Protein AF-A0A931QFX9-F1 (afdb_monomer)

Structure (mmCIF, N/CA/C/O backbone):
data_AF-A0A931QFX9-F1
#
_entry.id   AF-A0A931QFX9-F1
#
loop_
_atom_site.group_PDB
_atom_site.id
_atom_site.type_symbol
_atom_site.label_atom_id
_atom_site.label_alt_id
_atom_site.label_comp_id
_atom_site.label_asym_id
_atom_site.label_entity_id
_atom_site.label_seq_id
_atom_site.pdbx_PDB_ins_code
_atom_site.Cartn_x
_atom_site.Cartn_y
_atom_site.Cartn_z
_atom_site.occupancy
_atom_site.B_iso_or_equiv
_atom_site.auth_seq_id
_atom_site.auth_comp_id
_atom_site.auth_asym_id
_atom_site.auth_atom_id
_atom_site.pdbx_PDB_model_num
ATOM 1 N N . TYR A 1 1 ? 3.992 -5.789 -18.142 1.00 49.66 1 TYR A N 1
ATOM 2 C CA . TYR A 1 1 ? 4.856 -5.070 -17.187 1.00 49.66 1 TYR A CA 1
ATOM 3 C C . TYR A 1 1 ? 4.246 -5.263 -15.805 1.00 49.66 1 TYR A C 1
ATOM 5 O O . TYR A 1 1 ? 3.133 -4.807 -15.588 1.00 49.66 1 TYR A O 1
ATOM 13 N N . TRP A 1 2 ? 4.875 -6.051 -14.932 1.00 53.19 2 TRP A N 1
ATOM 14 C CA . TRP A 1 2 ? 4.389 -6.320 -13.572 1.00 53.19 2 TRP A CA 1
ATOM 15 C C . TRP A 1 2 ? 5.284 -5.551 -12.602 1.00 53.19 2 TRP A C 1
ATOM 17 O O . TRP A 1 2 ? 6.504 -5.637 -12.719 1.00 53.19 2 TRP A O 1
ATOM 27 N N . PHE A 1 3 ? 4.694 -4.769 -11.695 1.00 67.94 3 PHE A N 1
ATOM 28 C CA . PHE A 1 3 ? 5.433 -3.985 -10.700 1.00 67.94 3 PHE A CA 1
ATOM 29 C C . PHE A 1 3 ? 5.285 -4.649 -9.321 1.00 67.94 3 PHE A C 1
ATOM 31 O O . PHE A 1 3 ? 4.428 -4.243 -8.532 1.00 67.94 3 PHE A O 1
ATOM 38 N N . PRO A 1 4 ? 6.095 -5.678 -9.008 1.00 69.25 4 PRO A N 1
ATOM 39 C CA . PRO A 1 4 ? 5.959 -6.453 -7.772 1.00 69.25 4 PRO A CA 1
ATOM 40 C C . PRO A 1 4 ? 6.146 -5.599 -6.511 1.00 69.25 4 PRO A C 1
ATOM 42 O O . PRO A 1 4 ? 5.558 -5.881 -5.471 1.00 69.25 4 PRO A O 1
ATOM 45 N N . GLN A 1 5 ? 6.920 -4.517 -6.602 1.00 73.25 5 GLN A N 1
ATOM 46 C CA . GLN A 1 5 ? 7.149 -3.614 -5.477 1.00 73.25 5 GLN A CA 1
ATOM 47 C C . GLN A 1 5 ? 5.912 -2.772 -5.140 1.00 73.25 5 GLN A C 1
ATOM 49 O O . GLN A 1 5 ? 5.541 -2.687 -3.973 1.00 73.25 5 GLN A O 1
ATOM 54 N N . GLN A 1 6 ? 5.232 -2.221 -6.152 1.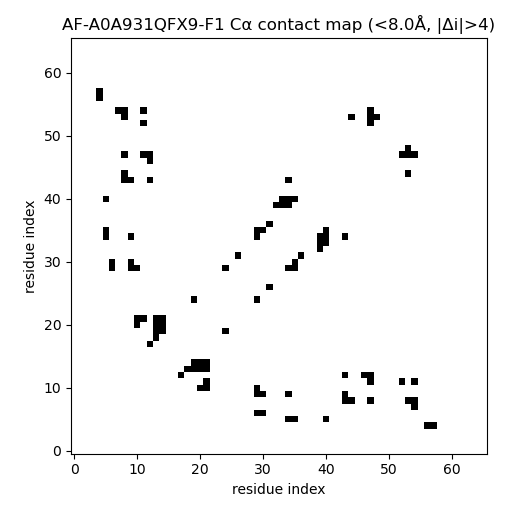00 74.06 6 GLN A N 1
ATOM 55 C CA . GLN A 1 6 ? 3.969 -1.504 -5.943 1.00 74.06 6 GLN A CA 1
ATOM 56 C C . GLN A 1 6 ? 2.873 -2.466 -5.470 1.00 74.06 6 GLN A C 1
ATOM 58 O O . GLN A 1 6 ? 2.113 -2.132 -4.571 1.00 74.06 6 GLN A O 1
ATOM 63 N N . ALA A 1 7 ? 2.859 -3.699 -5.989 1.00 76.38 7 ALA A N 1
ATOM 64 C CA . ALA A 1 7 ? 1.927 -4.744 -5.565 1.00 76.38 7 ALA A CA 1
ATOM 65 C C . ALA A 1 7 ? 2.008 -5.010 -4.060 1.00 76.38 7 ALA A C 1
ATOM 67 O O . ALA A 1 7 ? 0.996 -5.009 -3.362 1.00 76.38 7 ALA A O 1
ATOM 68 N N . LEU A 1 8 ? 3.232 -5.195 -3.564 1.00 78.50 8 LEU A N 1
ATOM 69 C CA . LEU A 1 8 ? 3.507 -5.456 -2.158 1.00 78.50 8 LEU A CA 1
ATOM 70 C C . LEU A 1 8 ? 3.157 -4.255 -1.268 1.00 78.50 8 LEU A C 1
ATOM 72 O O . LEU A 1 8 ? 2.608 -4.424 -0.183 1.00 78.50 8 LEU A O 1
ATOM 76 N N . GLN A 1 9 ? 3.448 -3.038 -1.723 1.00 78.94 9 GLN A N 1
ATOM 77 C CA . GLN A 1 9 ? 3.102 -1.814 -0.999 1.00 78.94 9 GLN A CA 1
ATOM 78 C C . GLN A 1 9 ? 1.589 -1.671 -0.836 1.00 78.94 9 GLN A C 1
ATOM 80 O O . GLN A 1 9 ? 1.102 -1.462 0.276 1.00 78.94 9 GLN A O 1
ATOM 85 N N . SER A 1 10 ? 0.839 -1.868 -1.915 1.00 78.12 10 SER A N 1
ATOM 86 C CA . SER A 1 10 ? -0.618 -1.841 -1.880 1.00 78.12 10 SER A CA 1
ATOM 87 C C . SER A 1 10 ? -1.186 -2.960 -1.000 1.00 78.12 10 SER A C 1
ATOM 89 O O . SER A 1 10 ? -2.125 -2.718 -0.247 1.00 78.12 10 SER A O 1
ATOM 91 N N . ALA A 1 11 ? -0.573 -4.150 -1.007 1.00 79.62 11 ALA A N 1
ATOM 92 C CA . ALA A 1 11 ? -0.929 -5.263 -0.124 1.00 79.62 11 ALA A CA 1
ATOM 93 C C . ALA A 1 11 ? -0.832 -4.908 1.357 1.00 79.62 11 ALA A C 1
ATOM 95 O O . ALA A 1 11 ? -1.766 -5.125 2.130 1.00 79.62 11 ALA A O 1
ATOM 96 N N . ILE A 1 12 ? 0.304 -4.336 1.749 1.00 81.81 12 ILE A N 1
ATOM 97 C CA . ILE A 1 12 ? 0.547 -3.937 3.132 1.00 81.81 12 ILE A CA 1
ATOM 98 C C . ILE A 1 12 ? -0.386 -2.791 3.512 1.00 81.81 12 ILE A C 1
ATOM 100 O O . ILE A 1 12 ? -0.930 -2.791 4.613 1.00 81.81 12 ILE A O 1
ATOM 104 N N . TYR A 1 13 ? -0.632 -1.855 2.595 1.00 80.69 13 TYR A N 1
ATOM 105 C CA . TYR A 1 13 ? -1.566 -0.758 2.816 1.00 80.69 13 TYR A CA 1
ATOM 106 C C . TYR A 1 13 ? -3.001 -1.258 3.046 1.00 80.69 13 TYR A C 1
ATOM 108 O O . TYR A 1 13 ? -3.639 -0.851 4.016 1.00 80.69 13 TYR A O 1
ATOM 116 N N . LEU A 1 14 ? -3.494 -2.184 2.218 1.00 80.75 14 LEU A N 1
ATOM 117 C CA . LEU A 1 14 ? -4.809 -2.821 2.375 1.00 80.75 14 LEU A CA 1
ATOM 118 C C . LEU A 1 14 ? -4.932 -3.567 3.699 1.00 80.75 14 LEU A C 1
ATOM 120 O O . LEU A 1 14 ? -5.912 -3.385 4.421 1.00 80.75 14 LEU A O 1
ATOM 124 N N . LYS A 1 15 ? -3.909 -4.340 4.062 1.00 80.94 15 LYS A N 1
ATOM 125 C CA . LYS A 1 15 ? -3.896 -5.074 5.325 1.00 80.94 15 LYS A CA 1
ATOM 126 C C . LYS A 1 15 ? -3.868 -4.135 6.531 1.00 80.94 15 LYS A C 1
ATOM 128 O O . LYS A 1 15 ? -4.604 -4.345 7.490 1.00 80.94 15 LYS A O 1
ATOM 133 N N . ALA A 1 16 ? -3.067 -3.075 6.473 1.00 80.88 16 ALA A N 1
ATOM 134 C CA . ALA A 1 16 ? -2.919 -2.118 7.564 1.00 80.88 16 ALA A CA 1
ATOM 135 C C . ALA A 1 16 ? -4.137 -1.202 7.745 1.00 80.88 16 ALA A C 1
ATOM 137 O O . ALA A 1 16 ? -4.460 -0.836 8.871 1.00 80.88 16 ALA A O 1
ATOM 138 N N . LYS A 1 17 ? -4.807 -0.810 6.653 1.00 80.06 17 LYS A N 1
ATOM 139 C CA . LYS A 1 17 ? -5.943 0.125 6.694 1.00 80.06 17 LYS A CA 1
ATOM 140 C C . LYS A 1 17 ? -7.302 -0.556 6.752 1.00 80.06 17 LYS A C 1
ATOM 142 O O . LYS A 1 17 ? -8.195 -0.034 7.406 1.00 80.06 17 LYS A O 1
ATOM 147 N N . GLN A 1 18 ? -7.466 -1.679 6.060 1.00 75.06 18 GLN A N 1
ATOM 148 C CA . GLN A 1 18 ? -8.764 -2.335 5.884 1.00 75.06 18 GLN A CA 1
ATOM 149 C C . GLN A 1 18 ? -8.830 -3.714 6.549 1.00 75.06 18 GLN A C 1
ATOM 151 O O . GLN A 1 18 ? -9.892 -4.323 6.559 1.00 75.06 18 GLN A O 1
ATOM 156 N N . ASN A 1 19 ? -7.719 -4.218 7.108 1.00 79.56 19 ASN A N 1
ATOM 157 C CA . ASN A 1 19 ? -7.617 -5.586 7.636 1.00 79.56 19 ASN A CA 1
ATOM 158 C C . ASN A 1 19 ? -7.957 -6.669 6.589 1.00 79.56 19 ASN A C 1
ATOM 160 O O . ASN A 1 19 ? -8.252 -7.809 6.932 1.00 79.56 19 ASN A O 1
ATOM 164 N N . ILE A 1 20 ? -7.898 -6.317 5.300 1.00 78.06 20 ILE A N 1
ATOM 165 C CA . ILE A 1 20 ? -8.160 -7.231 4.189 1.00 78.06 20 ILE A CA 1
ATOM 166 C C . ILE A 1 20 ? -6.841 -7.885 3.807 1.00 78.06 20 ILE A C 1
ATOM 168 O O . ILE A 1 20 ? -5.847 -7.205 3.536 1.00 78.06 20 ILE A O 1
ATOM 172 N N . ASP A 1 21 ? -6.831 -9.214 3.784 1.00 78.44 21 ASP A N 1
ATOM 173 C CA . ASP A 1 21 ? -5.662 -9.952 3.337 1.00 78.44 21 ASP A CA 1
ATOM 174 C C . ASP A 1 21 ? -5.519 -9.827 1.815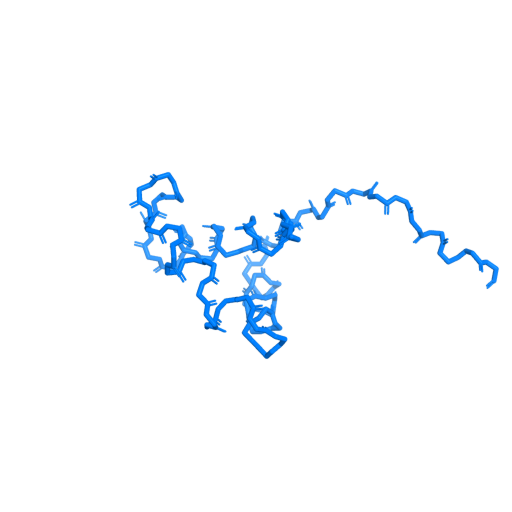 1.00 78.44 21 ASP A C 1
ATOM 176 O O . ASP A 1 21 ? -6.502 -9.919 1.079 1.00 78.44 21 ASP A O 1
ATOM 180 N N . PHE A 1 22 ? -4.298 -9.613 1.323 1.00 72.12 22 PHE A N 1
ATOM 181 C CA . PHE A 1 22 ? -4.068 -9.352 -0.103 1.00 72.12 22 PHE A CA 1
ATOM 182 C C . PHE A 1 22 ? -4.533 -10.50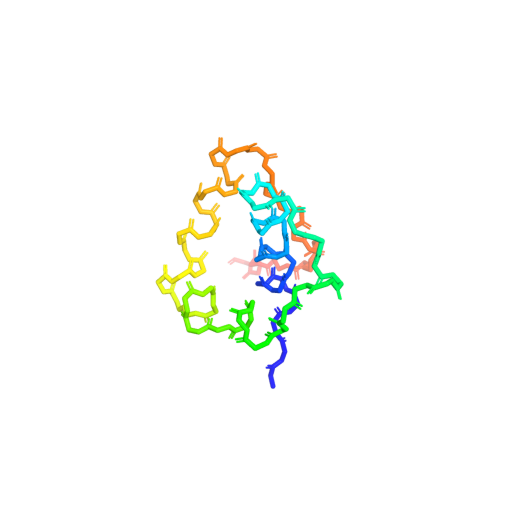9 -0.998 1.00 72.12 22 PHE A C 1
ATOM 184 O O . PHE A 1 22 ? -4.934 -10.299 -2.138 1.00 72.12 22 PHE A O 1
ATOM 191 N N . VAL A 1 23 ? -4.548 -11.728 -0.455 1.00 76.50 23 VAL A N 1
ATOM 192 C CA . VAL A 1 23 ? -5.056 -12.929 -1.131 1.00 76.50 23 VAL A CA 1
ATOM 193 C C . VAL A 1 23 ? -6.578 -12.886 -1.315 1.00 76.50 23 VAL A C 1
ATOM 195 O O . VAL A 1 23 ? -7.101 -13.483 -2.250 1.00 76.50 23 VAL A O 1
ATOM 198 N N . GLN A 1 24 ? -7.289 -12.177 -0.436 1.00 77.88 24 GLN A N 1
ATOM 199 C CA . GLN A 1 24 ? -8.739 -11.982 -0.509 1.00 77.88 24 GLN A CA 1
ATOM 200 C C . GLN A 1 24 ? -9.123 -10.686 -1.234 1.00 77.88 24 GLN A C 1
ATOM 202 O O . GLN A 1 24 ? -10.270 -10.528 -1.644 1.00 77.88 24 GLN A O 1
ATOM 207 N N . SER A 1 25 ? -8.183 -9.750 -1.388 1.00 72.00 25 SER A N 1
ATOM 208 C CA . SER A 1 25 ? -8.419 -8.504 -2.113 1.00 72.00 25 SER A CA 1
ATOM 209 C C . SER A 1 25 ? -8.473 -8.719 -3.623 1.00 72.00 25 SER A C 1
ATOM 211 O O . SER A 1 25 ? -7.665 -9.453 -4.190 1.00 72.00 25 SER A O 1
ATOM 213 N N . ASP A 1 26 ? -9.402 -8.029 -4.284 1.00 78.94 26 ASP A N 1
ATOM 214 C CA . ASP A 1 26 ? -9.539 -8.108 -5.732 1.00 78.94 26 ASP A CA 1
ATOM 215 C C . ASP A 1 26 ? -8.315 -7.462 -6.405 1.00 78.94 26 ASP A C 1
ATOM 217 O O . ASP A 1 26 ? -8.103 -6.250 -6.269 1.00 78.94 26 ASP A O 1
ATOM 221 N N . PRO A 1 27 ? -7.484 -8.222 -7.141 1.00 72.31 27 PRO A N 1
ATOM 222 C CA . PRO A 1 27 ? -6.230 -7.710 -7.678 1.00 72.31 27 PRO A CA 1
ATOM 223 C C . PRO A 1 27 ? -6.447 -6.546 -8.648 1.00 72.31 27 PRO A C 1
ATOM 225 O O . PRO A 1 27 ? -5.547 -5.734 -8.823 1.00 72.31 27 PRO A O 1
ATOM 228 N N . ARG A 1 28 ? -7.635 -6.398 -9.248 1.00 73.94 28 ARG A N 1
ATOM 229 C CA . ARG A 1 28 ? -7.953 -5.251 -10.114 1.00 73.94 28 ARG A CA 1
ATOM 230 C C . ARG A 1 28 ? -8.112 -3.956 -9.328 1.00 73.94 28 ARG A C 1
ATOM 232 O O . ARG A 1 28 ? -7.788 -2.892 -9.845 1.00 73.94 28 ARG A O 1
ATOM 239 N N . VAL A 1 29 ? -8.590 -4.053 -8.090 1.00 73.88 29 VAL A N 1
ATOM 240 C CA . VAL A 1 29 ? -8.694 -2.922 -7.164 1.00 73.88 29 VAL A CA 1
ATOM 241 C C . VAL A 1 29 ? -7.301 -2.559 -6.669 1.00 73.88 29 VAL A C 1
ATOM 243 O O . VAL A 1 29 ? -6.922 -1.392 -6.700 1.00 73.88 29 VAL A O 1
ATOM 246 N N . VAL A 1 30 ? -6.487 -3.556 -6.308 1.00 72.00 30 VAL A N 1
ATOM 247 C CA . VAL A 1 30 ? -5.150 -3.301 -5.754 1.00 72.00 30 VAL A CA 1
ATOM 248 C C . VAL A 1 30 ? -4.123 -2.852 -6.794 1.00 72.00 30 VAL A C 1
ATOM 250 O O . VAL A 1 30 ? -3.228 -2.065 -6.491 1.00 72.00 30 VAL A O 1
ATOM 253 N N . MET A 1 31 ? -4.263 -3.333 -8.028 1.00 71.44 31 MET A N 1
ATOM 254 C CA . MET A 1 31 ? -3.537 -2.848 -9.209 1.00 71.44 31 MET A CA 1
ATOM 255 C C . MET A 1 31 ? -4.255 -1.663 -9.871 1.00 71.44 31 MET A C 1
ATOM 257 O O . MET A 1 31 ? -3.895 -1.246 -10.972 1.00 71.44 31 MET A O 1
ATOM 261 N N . GLY A 1 32 ? -5.313 -1.157 -9.237 1.00 72.19 32 GLY A N 1
ATOM 262 C CA . GLY A 1 32 ? -6.136 -0.085 -9.756 1.00 72.19 32 GLY A CA 1
ATOM 263 C C . GLY A 1 32 ? -5.372 1.228 -9.831 1.00 72.19 32 GLY A C 1
ATOM 264 O O . GLY A 1 32 ? -4.328 1.431 -9.204 1.00 72.19 32 GLY A O 1
ATOM 265 N N . LYS A 1 33 ? -5.937 2.167 -10.589 1.00 68.75 33 LYS A N 1
ATOM 266 C CA . LYS A 1 33 ? -5.336 3.481 -10.832 1.00 68.75 33 LYS A CA 1
ATOM 267 C C . LYS A 1 33 ?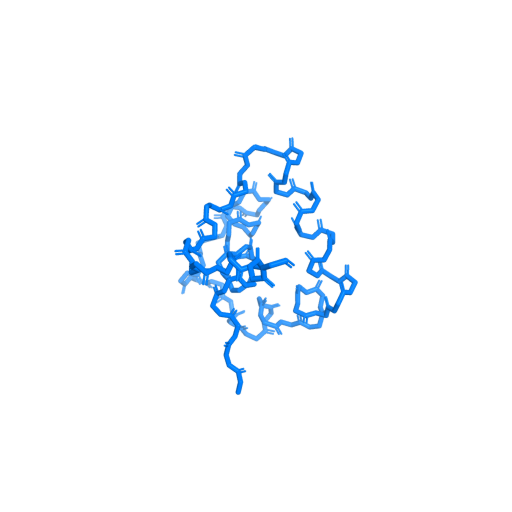 -5.050 4.241 -9.526 1.00 68.75 33 LYS A C 1
ATOM 269 O O . LYS A 1 33 ? -4.112 5.027 -9.481 1.00 68.75 33 LYS A O 1
ATOM 274 N N . GLU A 1 34 ? -5.804 3.973 -8.468 1.00 68.38 34 GLU A N 1
ATOM 275 C CA . GLU A 1 34 ? -5.651 4.592 -7.147 1.00 68.38 34 GLU A CA 1
ATOM 276 C C . GLU A 1 34 ? -4.355 4.198 -6.425 1.00 68.38 34 GLU A C 1
ATOM 278 O O . GLU A 1 34 ? -3.812 5.002 -5.675 1.00 68.38 34 GLU A O 1
ATOM 283 N N . PHE A 1 35 ? -3.818 3.007 -6.699 1.00 72.62 35 PHE A N 1
ATOM 284 C CA . PHE A 1 35 ? -2.618 2.489 -6.036 1.00 72.62 35 PHE A CA 1
ATOM 285 C C . PHE A 1 35 ? -1.413 2.399 -6.980 1.00 72.62 35 PHE A C 1
ATOM 287 O O . PHE A 1 35 ? -0.284 2.635 -6.559 1.00 72.62 35 PHE A O 1
ATOM 294 N N . PHE A 1 36 ? -1.653 2.098 -8.260 1.00 71.38 36 PHE A N 1
ATOM 295 C CA . PHE A 1 36 ? -0.618 1.870 -9.278 1.00 71.38 36 PHE A CA 1
ATOM 296 C C . PHE A 1 3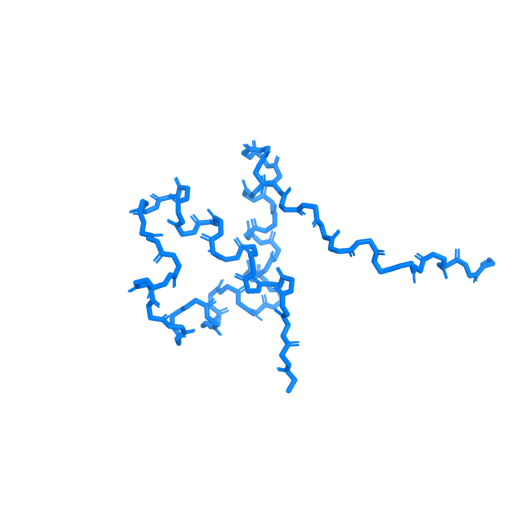6 ? -0.357 3.059 -10.213 1.00 71.38 36 PHE A C 1
ATOM 298 O O . PHE A 1 36 ? 0.453 2.964 -11.136 1.00 71.38 36 PHE A O 1
ATOM 305 N N . SER A 1 37 ? -1.025 4.198 -10.010 1.00 72.81 37 SER A N 1
ATOM 306 C CA . SER A 1 37 ? -0.636 5.435 -10.705 1.00 72.81 37 SER A CA 1
ATOM 307 C C . SER A 1 37 ? 0.539 6.106 -10.023 1.00 72.81 37 SER A C 1
ATOM 309 O O . SER A 1 37 ? 0.651 6.036 -8.806 1.00 72.81 37 SER A O 1
ATOM 311 N N . ALA A 1 38 ? 1.315 6.888 -10.779 1.00 68.50 38 ALA A N 1
ATOM 312 C CA . ALA A 1 38 ? 2.430 7.682 -10.256 1.00 68.50 38 ALA A CA 1
ATOM 313 C C . ALA A 1 38 ? 2.068 8.513 -9.004 1.00 68.50 38 ALA A C 1
ATOM 315 O O . ALA A 1 38 ? 2.846 8.584 -8.056 1.00 68.50 38 ALA A O 1
ATOM 316 N N . SER A 1 39 ? 0.867 9.101 -8.966 1.00 73.81 39 SER A N 1
ATOM 317 C CA . SER A 1 39 ? 0.369 9.848 -7.800 1.00 73.81 39 SER A CA 1
ATOM 318 C C . SER A 1 39 ? -0.115 8.940 -6.660 1.00 73.81 39 SER A C 1
ATOM 320 O O . SER A 1 39 ? 0.095 9.255 -5.490 1.00 73.81 39 SER A O 1
ATOM 322 N N . GLY A 1 40 ? -0.752 7.814 -6.990 1.00 73.69 40 GLY A N 1
ATOM 323 C CA . GLY A 1 40 ? -1.293 6.851 -6.026 1.00 73.69 40 GLY A CA 1
ATOM 324 C C . GLY A 1 40 ? -0.197 6.091 -5.286 1.00 73.69 40 GLY A C 1
ATOM 325 O O . GLY A 1 40 ? -0.183 6.048 -4.057 1.00 73.69 40 GLY A O 1
ATOM 326 N N . SER A 1 41 ? 0.806 5.606 -6.021 1.00 74.62 41 SER A N 1
ATOM 327 C CA . SER A 1 41 ? 1.974 4.927 -5.460 1.00 74.62 41 SER A CA 1
ATOM 328 C C . SER A 1 41 ? 2.760 5.834 -4.513 1.00 74.62 41 SER A C 1
ATOM 330 O O . SER A 1 41 ? 3.260 5.368 -3.494 1.00 74.62 41 SER A O 1
ATOM 332 N N . GLY A 1 42 ? 2.829 7.140 -4.806 1.00 77.12 42 GLY A N 1
ATOM 333 C CA . GLY A 1 42 ? 3.441 8.132 -3.920 1.00 77.12 42 GLY A CA 1
ATOM 334 C C . GLY A 1 42 ? 2.697 8.285 -2.589 1.00 77.12 42 GLY A C 1
ATOM 335 O O . GLY A 1 42 ? 3.327 8.307 -1.533 1.00 77.12 42 GLY A O 1
ATOM 336 N N . GLN A 1 43 ? 1.360 8.316 -2.612 1.00 80.75 43 GLN A N 1
ATOM 337 C CA . GLN A 1 43 ? 0.549 8.383 -1.388 1.00 80.75 43 GLN A CA 1
ATOM 338 C C . GLN A 1 43 ? 0.615 7.097 -0.561 1.00 80.75 43 GLN A C 1
ATOM 340 O O . GLN A 1 43 ? 0.706 7.153 0.669 1.00 80.75 43 GLN A O 1
ATOM 345 N N . VAL A 1 44 ? 0.601 5.941 -1.227 1.00 80.69 44 VAL A N 1
ATOM 346 C CA . VAL A 1 44 ? 0.769 4.630 -0.589 1.00 80.69 44 VAL A CA 1
ATOM 347 C C . VAL A 1 44 ? 2.142 4.555 0.076 1.00 80.69 44 VAL A C 1
ATOM 349 O O . VAL A 1 44 ? 2.230 4.208 1.252 1.00 80.69 44 VAL A O 1
ATOM 352 N N . TYR A 1 45 ? 3.197 4.970 -0.630 1.00 80.81 45 TYR A N 1
ATOM 353 C CA . TYR A 1 45 ? 4.557 5.039 -0.099 1.00 80.81 45 TYR A CA 1
ATOM 354 C C . TYR A 1 45 ? 4.650 5.940 1.136 1.00 80.81 45 TYR A C 1
ATOM 356 O O . TYR A 1 45 ? 5.125 5.492 2.176 1.00 80.81 45 TYR A O 1
ATOM 364 N N . ALA A 1 46 ? 4.145 7.175 1.057 1.00 81.88 46 ALA A N 1
ATOM 365 C CA . ALA A 1 46 ? 4.155 8.112 2.179 1.00 81.88 46 ALA A CA 1
ATOM 366 C C . ALA A 1 46 ? 3.363 7.577 3.384 1.00 81.88 46 ALA A C 1
ATOM 368 O O . ALA A 1 46 ? 3.813 7.682 4.524 1.00 81.88 46 ALA A O 1
ATOM 369 N N . SER A 1 47 ? 2.217 6.935 3.139 1.00 81.62 47 SER A N 1
ATOM 370 C CA . SER A 1 47 ? 1.394 6.327 4.192 1.00 81.62 47 SER A CA 1
ATOM 371 C C . SER A 1 47 ? 2.087 5.145 4.871 1.00 81.62 47 SER A C 1
ATOM 373 O O . SER A 1 47 ? 2.0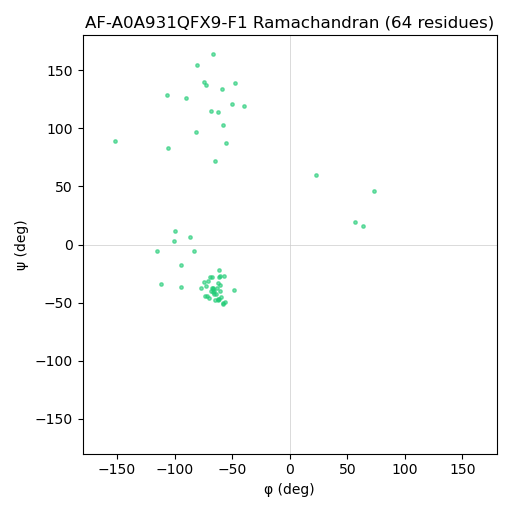22 5.004 6.091 1.00 81.62 47 SER A O 1
ATOM 375 N N . LEU A 1 48 ? 2.765 4.297 4.095 1.00 82.56 48 LEU A N 1
ATOM 376 C CA . LEU A 1 48 ? 3.554 3.180 4.614 1.00 82.56 48 LEU A CA 1
ATOM 377 C C . LEU A 1 48 ? 4.781 3.676 5.386 1.00 82.56 48 LEU A C 1
ATOM 379 O O . LEU A 1 48 ? 5.123 3.096 6.414 1.00 82.56 48 LEU A O 1
ATOM 383 N N . GLN A 1 49 ? 5.415 4.759 4.922 1.00 83.25 49 GLN A N 1
ATOM 384 C CA . GLN A 1 49 ? 6.561 5.385 5.583 1.00 83.25 49 GLN A CA 1
ATOM 385 C C . GLN A 1 49 ? 6.159 5.959 6.938 1.00 83.25 49 GLN A C 1
ATOM 387 O O . GLN A 1 49 ? 6.808 5.675 7.940 1.00 83.25 49 GLN A O 1
ATOM 392 N N . ALA A 1 50 ? 5.051 6.704 6.975 1.00 82.06 50 ALA A N 1
ATOM 393 C CA . ALA A 1 50 ? 4.495 7.265 8.199 1.00 82.06 50 ALA A CA 1
ATOM 394 C C . ALA A 1 50 ? 4.066 6.177 9.198 1.00 82.06 50 ALA A C 1
ATOM 396 O O . ALA A 1 50 ? 4.182 6.369 10.404 1.00 82.06 50 ALA A O 1
ATOM 397 N N . GLY A 1 51 ? 3.597 5.027 8.705 1.00 74.88 51 GLY A N 1
ATOM 398 C CA . GLY A 1 51 ? 3.224 3.882 9.536 1.00 74.88 51 GLY A CA 1
ATOM 399 C C . GLY A 1 51 ? 4.386 2.976 9.954 1.00 74.88 51 GLY A C 1
ATOM 400 O O . GLY A 1 51 ? 4.150 2.022 10.687 1.00 74.88 51 GLY A O 1
ATOM 401 N N . GLY A 1 52 ? 5.613 3.204 9.468 1.00 80.38 52 GLY A N 1
ATOM 402 C CA . GLY A 1 52 ? 6.737 2.279 9.675 1.00 80.38 52 GLY A CA 1
ATOM 403 C C . GLY A 1 52 ? 6.538 0.901 9.023 1.00 80.38 52 GLY A C 1
ATOM 404 O O . GLY A 1 52 ? 7.245 -0.050 9.341 1.00 80.38 52 GLY A O 1
ATOM 405 N N . LEU A 1 53 ? 5.579 0.788 8.103 1.00 79.94 53 LEU A N 1
ATOM 406 C CA . LEU A 1 53 ? 5.171 -0.442 7.416 1.00 79.94 53 LEU A CA 1
ATOM 407 C C . LEU A 1 53 ? 5.786 -0.548 6.020 1.00 79.94 53 LEU A C 1
ATOM 409 O O . LEU A 1 53 ? 5.357 -1.358 5.201 1.00 79.94 53 LEU A O 1
ATOM 413 N N . LEU A 1 54 ? 6.754 0.315 5.719 1.00 74.56 54 LEU A N 1
ATOM 414 C CA . LEU A 1 54 ? 7.362 0.392 4.406 1.00 74.56 54 LEU A CA 1
ATOM 415 C C . LEU A 1 54 ? 8.050 -0.944 4.101 1.00 74.56 54 LEU A C 1
ATOM 417 O O . LEU A 1 54 ? 9.001 -1.305 4.803 1.00 74.56 54 LEU A O 1
ATOM 421 N N . PRO A 1 55 ? 7.573 -1.710 3.097 1.00 65.00 55 PRO A N 1
ATOM 422 C CA . PRO A 1 55 ? 8.217 -2.961 2.757 1.00 65.00 55 PRO A CA 1
ATOM 423 C C . PRO A 1 55 ? 9.654 -2.659 2.382 1.00 65.00 55 PRO A C 1
ATOM 425 O O . PRO A 1 55 ? 9.919 -1.750 1.591 1.00 65.00 55 PRO A O 1
ATOM 428 N N . LYS A 1 56 ? 10.578 -3.448 2.927 1.00 56.97 56 LYS A N 1
ATOM 429 C CA . LYS A 1 56 ? 11.946 -3.479 2.431 1.00 56.97 56 LYS A CA 1
ATOM 430 C C . LYS A 1 56 ? 11.839 -3.871 0.962 1.00 56.97 56 LYS A C 1
ATOM 432 O O . LYS A 1 56 ? 11.528 -5.020 0.654 1.00 56.97 56 LYS A O 1
ATOM 437 N N . ALA A 1 57 ? 11.984 -2.890 0.070 1.00 57.28 57 ALA A N 1
ATOM 438 C CA . ALA A 1 57 ? 12.089 -3.155 -1.354 1.00 57.28 57 ALA A CA 1
ATOM 439 C C . ALA A 1 57 ? 13.120 -4.278 -1.518 1.00 57.28 57 ALA A C 1
ATOM 441 O O . ALA A 1 57 ? 14.118 -4.256 -0.779 1.00 57.28 57 ALA A O 1
ATOM 442 N N . PRO A 1 58 ? 12.899 -5.269 -2.405 1.00 48.78 58 PRO A N 1
ATOM 443 C CA . PRO A 1 58 ? 13.969 -6.197 -2.722 1.00 48.78 58 PRO A CA 1
ATOM 444 C C . PRO A 1 58 ? 15.171 -5.322 -3.046 1.00 48.78 58 PRO A C 1
ATOM 446 O O . PRO A 1 58 ? 15.064 -4.418 -3.875 1.00 48.78 58 PRO A O 1
ATOM 449 N N . SER A 1 59 ? 16.255 -5.493 -2.289 1.00 42.53 59 SER A N 1
ATOM 450 C CA . SER A 1 59 ? 17.515 -4.800 -2.511 1.00 42.53 59 SER A CA 1
ATOM 451 C C . SER A 1 59 ? 18.060 -5.267 -3.856 1.00 42.53 59 SER A C 1
ATOM 453 O O . SER A 1 59 ? 18.988 -6.062 -3.926 1.00 42.53 59 SER A O 1
ATOM 455 N N . ASN A 1 60 ? 17.430 -4.829 -4.940 1.00 44.69 60 ASN A N 1
ATOM 456 C CA . ASN A 1 60 ? 17.932 -4.991 -6.273 1.00 44.69 60 ASN A CA 1
ATOM 457 C C . ASN A 1 60 ? 18.931 -3.861 -6.439 1.00 44.69 60 ASN A C 1
ATOM 459 O O . ASN A 1 60 ? 18.563 -2.705 -6.644 1.00 44.69 60 ASN A O 1
ATOM 463 N N . GLY A 1 61 ? 20.191 -4.228 -6.214 1.00 49.75 61 GLY A N 1
ATOM 464 C CA . GLY A 1 61 ? 21.348 -3.372 -6.352 1.00 49.75 61 GLY A CA 1
ATOM 465 C C . GLY A 1 61 ? 21.234 -2.458 -7.566 1.00 49.75 61 GLY A C 1
ATOM 466 O O . GLY A 1 61 ? 21.121 -2.885 -8.711 1.00 49.75 61 GLY A O 1
ATOM 467 N N . SER A 1 62 ? 21.250 -1.174 -7.280 1.00 43.97 62 SER A N 1
ATOM 468 C CA . SER A 1 62 ? 21.661 -0.096 -8.162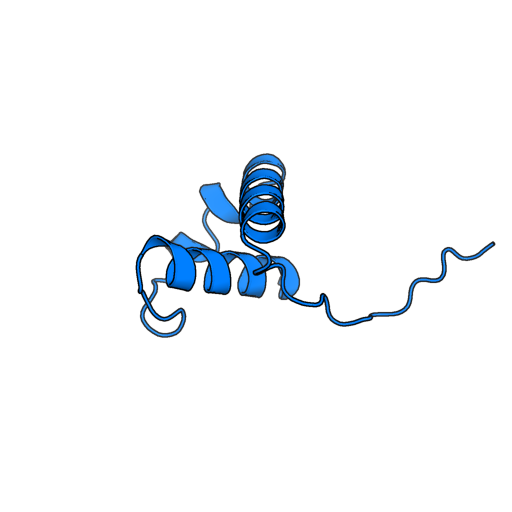 1.00 43.97 62 SER A CA 1
ATOM 469 C C . SER A 1 62 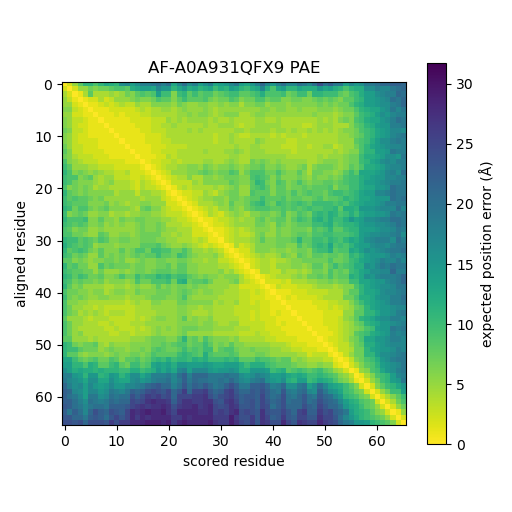? 22.145 0.936 -7.145 1.00 43.97 62 SER A C 1
ATOM 471 O O . SER A 1 62 ? 21.351 1.642 -6.545 1.00 43.97 62 SER A O 1
ATOM 473 N N . ASN A 1 63 ? 23.408 0.941 -6.722 1.00 47.00 63 ASN A N 1
ATOM 474 C CA . ASN A 1 63 ? 24.533 1.223 -7.604 1.00 47.00 63 ASN A CA 1
ATOM 475 C C . ASN A 1 63 ? 24.073 2.023 -8.832 1.00 47.00 63 ASN A C 1
ATOM 477 O O . ASN A 1 63 ? 24.236 1.593 -9.966 1.00 47.00 63 ASN A O 1
ATOM 481 N N . CYS A 1 64 ? 23.508 3.206 -8.582 1.00 55.47 64 CYS A N 1
ATOM 482 C CA . CYS A 1 64 ? 24.133 4.382 -9.175 1.00 55.47 64 CYS A CA 1
ATOM 483 C C . CYS A 1 64 ? 25.593 4.313 -8.671 1.00 55.47 64 CYS A C 1
ATOM 485 O O . CYS A 1 64 ? 25.854 4.611 -7.516 1.00 55.47 64 CYS A O 1
ATOM 487 N N . GLY A 1 65 ? 26.519 3.624 -9.331 1.00 51.19 65 GLY A N 1
ATOM 488 C CA . GLY A 1 65 ? 26.732 3.703 -10.765 1.00 51.19 65 GLY A CA 1
ATOM 489 C C . GLY A 1 65 ? 27.396 5.037 -11.079 1.00 51.19 65 GLY A C 1
ATOM 490 O O . GLY A 1 65 ? 26.943 5.695 -12.002 1.00 51.19 65 GLY A O 1
ATOM 491 N N . SER A 1 66 ? 28.421 5.368 -10.276 1.00 41.03 66 SER A N 1
ATOM 492 C CA . SER A 1 66 ? 29.408 6.445 -10.450 1.00 41.03 66 SER A CA 1
ATOM 493 C C . SER A 1 66 ? 28.933 7.882 -10.246 1.00 41.03 66 SER A C 1
ATOM 495 O O . SER A 1 66 ? 27.813 8.235 -10.663 1.00 41.03 66 SER A O 1
#

Foldseek 3Di:
DDDVQLLVLLQLVCCVPVVDHSVRDDVCVSCDCCRVPPVNVVVSQVVCVVVVNRPPDPCPDDDPPD

Sequence (66 aa):
YWFPQQALQSAIYLKAKQNIDFVQSDPRVVMGKEFFSASGSGQVYASLQAGGLLPKAPSNGSNCGS

Mean predicted aligned error: 8.87 Å

Radius of gyration: 12.55 Å; Cα contacts (8 Å, |Δi|>4): 54; chains: 1; bounding box: 39×23×27 Å

Solvent-accessible surface area (backbone atoms only — not comparab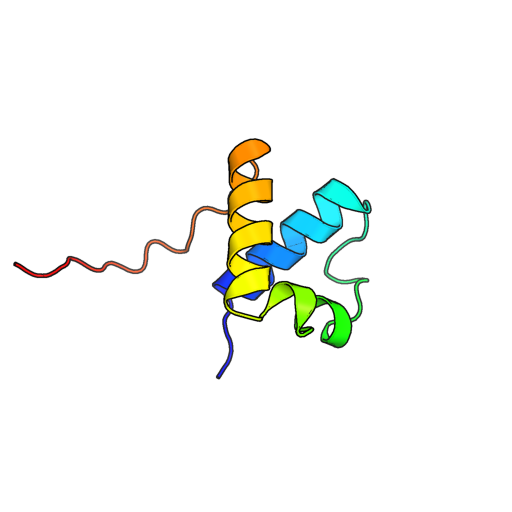le to full-atom values): 4066 Å² total; per-residue (Å²): 141,84,61,69,66,60,49,51,48,39,32,50,49,39,34,72,75,69,70,41,51,57,91,77,46,58,63,69,65,53,63,19,68,69,38,63,29,82,69,24,38,51,52,52,49,52,54,24,53,76,66,72,61,55,69,81,65,80,84,72,85,66,75,82,72,127

pLDDT: mean 70.86, std 11.63, range [41.03, 83.25]

Secondary structure (DSSP, 8-state):
---HHHHHHHHHHHHHHH---TTTS-HHHHTSHHHHSHHHHHHHHHHHHHTT--------------